Protein AF-A0A7Y4L9H0-F1 (afdb_monomer_lite)

Radius of gyration: 22.65 Å; chains: 1; bounding box: 51×40×67 Å

Structure (mmCIF, N/CA/C/O backbone):
data_AF-A0A7Y4L9H0-F1
#
_entry.id   AF-A0A7Y4L9H0-F1
#
loop_
_atom_site.group_PDB
_atom_site.id
_atom_site.type_symbol
_atom_site.label_atom_id
_atom_site.label_alt_id
_atom_site.label_comp_id
_atom_site.label_asym_id
_atom_site.label_entity_id
_atom_site.label_seq_id
_atom_site.pdbx_PDB_ins_code
_atom_site.Cartn_x
_atom_site.Cartn_y
_atom_site.Cartn_z
_atom_site.occupancy
_atom_site.B_iso_or_equiv
_atom_site.auth_seq_id
_atom_site.auth_comp_id
_atom_site.auth_asym_id
_atom_site.auth_atom_id
_atom_site.pdbx_PDB_model_num
ATOM 1 N N . MET A 1 1 ? 21.421 -4.438 -15.510 1.00 77.94 1 MET A N 1
ATOM 2 C CA . MET A 1 1 ? 22.301 -3.722 -16.476 1.00 77.94 1 MET A CA 1
ATOM 3 C C . MET A 1 1 ? 22.657 -2.314 -15.999 1.00 77.94 1 MET A C 1
ATOM 5 O O . MET A 1 1 ? 21.839 -1.680 -15.351 1.00 77.94 1 MET A O 1
ATOM 9 N N . ASN A 1 2 ? 23.845 -1.804 -16.340 1.00 84.38 2 ASN A N 1
ATOM 10 C CA . ASN A 1 2 ? 24.225 -0.401 -16.115 1.00 84.38 2 ASN A CA 1
ATOM 11 C C . ASN A 1 2 ? 23.803 0.520 -17.285 1.00 84.38 2 ASN A C 1
ATOM 13 O O . ASN A 1 2 ? 23.375 0.054 -18.343 1.00 84.38 2 ASN A O 1
ATOM 17 N N . THR A 1 3 ? 23.948 1.838 -17.110 1.00 82.19 3 THR A N 1
ATOM 18 C CA . THR A 1 3 ? 23.520 2.859 -18.086 1.00 82.19 3 THR A CA 1
ATOM 19 C C . THR A 1 3 ? 24.135 2.683 -19.477 1.00 82.19 3 THR A C 1
ATOM 21 O O . THR A 1 3 ? 23.444 2.847 -20.481 1.00 82.19 3 THR A O 1
ATOM 24 N N . GLU A 1 4 ? 25.418 2.335 -19.563 1.00 87.81 4 GLU A N 1
ATOM 25 C CA . GLU A 1 4 ? 26.104 2.173 -20.850 1.00 87.81 4 GLU A CA 1
ATOM 26 C C . GLU A 1 4 ? 25.659 0.896 -21.574 1.00 87.81 4 GLU A C 1
ATOM 28 O O . GLU A 1 4 ? 25.440 0.912 -22.785 1.00 87.81 4 GLU A O 1
ATOM 33 N N . GLN A 1 5 ? 25.405 -0.185 -20.832 1.00 87.00 5 GLN A N 1
ATOM 34 C CA . GLN A 1 5 ? 24.813 -1.409 -21.376 1.00 87.00 5 GLN A CA 1
ATOM 35 C C . GLN A 1 5 ? 23.398 -1.161 -21.919 1.00 87.00 5 GLN A C 1
ATOM 37 O O . GLN A 1 5 ? 23.053 -1.664 -22.986 1.00 87.00 5 GLN A O 1
ATOM 42 N N . LEU A 1 6 ? 22.588 -0.352 -21.227 1.00 86.94 6 LEU A N 1
ATOM 43 C CA . LEU A 1 6 ? 21.240 0.016 -21.679 1.00 86.94 6 LEU A CA 1
ATOM 44 C C . LEU A 1 6 ? 21.269 0.860 -22.959 1.00 86.94 6 LEU A C 1
ATOM 46 O O . LEU A 1 6 ? 20.475 0.618 -23.871 1.00 86.94 6 LEU A O 1
ATOM 50 N N . LYS A 1 7 ? 22.195 1.823 -23.060 1.00 89.12 7 LYS A N 1
ATOM 51 C CA . LYS A 1 7 ? 22.400 2.610 -24.288 1.00 89.12 7 LYS A CA 1
ATOM 52 C C . LYS A 1 7 ? 22.788 1.709 -25.457 1.00 89.12 7 LYS A C 1
ATOM 54 O O . LYS A 1 7 ? 22.159 1.789 -26.509 1.00 89.12 7 LYS A O 1
ATOM 59 N N . LEU A 1 8 ? 23.750 0.809 -25.248 1.00 91.94 8 LEU A N 1
ATOM 60 C CA . LEU A 1 8 ? 24.203 -0.130 -26.272 1.00 91.94 8 LEU A CA 1
ATOM 61 C C . LEU A 1 8 ? 23.077 -1.066 -26.738 1.00 91.94 8 LEU A C 1
ATOM 63 O O . LEU A 1 8 ? 22.904 -1.256 -27.945 1.00 91.94 8 LEU A O 1
ATOM 67 N N . LEU A 1 9 ? 22.292 -1.616 -25.804 1.00 91.31 9 LEU A N 1
ATOM 68 C CA . LEU A 1 9 ? 21.133 -2.458 -26.115 1.00 91.31 9 LEU A CA 1
ATOM 69 C C . LEU A 1 9 ? 20.102 -1.686 -26.949 1.00 91.31 9 LEU A C 1
ATOM 71 O O . LEU A 1 9 ? 19.656 -2.175 -27.984 1.00 91.31 9 LEU A O 1
ATOM 75 N N . ARG A 1 10 ? 19.764 -0.457 -26.538 1.00 91.56 10 ARG A N 1
ATOM 76 C CA . ARG A 1 10 ? 18.817 0.415 -27.247 1.00 91.56 10 ARG A CA 1
ATOM 77 C C . ARG A 1 10 ? 19.287 0.747 -28.661 1.00 91.56 10 ARG A C 1
ATOM 79 O O . ARG A 1 10 ? 18.486 0.730 -29.592 1.00 91.56 10 ARG A O 1
ATOM 86 N N . ASP A 1 11 ? 20.559 1.085 -28.824 1.00 93.62 11 ASP A N 1
ATOM 87 C CA . ASP A 1 11 ? 21.091 1.511 -30.116 1.00 93.62 11 ASP A CA 1
ATOM 88 C C . ASP A 1 11 ? 21.157 0.324 -31.097 1.00 93.62 11 ASP A C 1
ATOM 90 O O . ASP A 1 11 ? 20.774 0.470 -32.258 1.00 93.62 11 ASP A O 1
ATOM 94 N N . ASN A 1 12 ? 21.497 -0.882 -30.623 1.00 91.19 12 ASN A N 1
ATOM 95 C CA . ASN A 1 12 ? 21.410 -2.101 -31.438 1.00 91.19 12 ASN A CA 1
ATOM 96 C C . ASN A 1 12 ? 19.961 -2.522 -31.727 1.00 91.19 12 ASN A C 1
ATOM 98 O O . ASN A 1 12 ? 19.684 -2.975 -32.834 1.00 91.19 12 ASN A O 1
ATOM 102 N N . ALA A 1 13 ? 19.026 -2.321 -30.792 1.00 91.38 13 ALA A N 1
ATOM 103 C CA . ALA A 1 13 ? 17.600 -2.556 -31.035 1.00 91.38 13 ALA A CA 1
ATOM 104 C C . ALA A 1 13 ? 17.057 -1.643 -32.150 1.00 91.38 13 ALA A C 1
ATOM 106 O O . ALA A 1 13 ? 16.343 -2.105 -33.036 1.00 91.38 13 ALA A O 1
ATOM 107 N N . LYS A 1 14 ? 17.447 -0.359 -32.156 1.00 92.38 14 LYS A N 1
ATOM 108 C CA . LYS A 1 14 ? 17.091 0.588 -33.228 1.00 92.38 14 LYS A CA 1
ATOM 109 C C . LYS A 1 14 ? 17.657 0.171 -34.580 1.00 92.38 14 LYS A C 1
ATOM 111 O O . LYS A 1 14 ? 16.952 0.234 -35.581 1.00 92.38 14 LYS A O 1
ATOM 116 N N . LEU A 1 15 ? 18.923 -0.245 -34.618 1.00 89.75 15 LEU A N 1
ATOM 117 C CA . LEU A 1 15 ? 19.546 -0.727 -35.850 1.00 89.75 15 LEU A CA 1
ATOM 118 C C . LEU A 1 15 ? 18.846 -1.988 -36.368 1.00 89.75 15 LEU A C 1
ATOM 120 O O . LEU A 1 15 ? 18.571 -2.078 -37.559 1.00 89.75 15 LEU A O 1
ATOM 124 N N . ALA A 1 16 ? 18.504 -2.923 -35.482 1.00 92.38 16 ALA A N 1
ATOM 125 C CA . ALA A 1 16 ? 17.755 -4.126 -35.826 1.00 92.38 16 ALA A CA 1
ATOM 126 C C . ALA A 1 16 ? 16.361 -3.817 -36.409 1.00 92.38 16 ALA A C 1
ATOM 128 O O . ALA A 1 16 ? 15.964 -4.454 -37.383 1.00 92.38 16 ALA A O 1
ATOM 129 N N . ASP A 1 17 ? 15.646 -2.827 -35.863 1.00 93.31 17 ASP A N 1
ATOM 130 C CA . ASP A 1 17 ? 14.320 -2.412 -36.349 1.00 93.31 17 ASP A CA 1
ATOM 131 C C . ASP A 1 17 ? 14.368 -1.691 -37.711 1.00 93.31 17 ASP A C 1
ATOM 133 O O . ASP A 1 17 ? 13.520 -1.929 -38.577 1.00 93.31 17 ASP A O 1
ATOM 137 N N . LEU A 1 18 ? 15.385 -0.845 -37.919 1.00 91.88 18 LEU A N 1
ATOM 138 C CA . LEU A 1 18 ? 15.559 -0.051 -39.140 1.00 91.88 18 LEU A CA 1
ATOM 139 C C . LEU A 1 18 ? 16.133 -0.862 -40.310 1.00 91.88 18 LEU A C 1
ATOM 141 O O . LEU A 1 18 ? 15.592 -0.813 -41.411 1.00 91.88 18 LEU A O 1
ATOM 145 N N . ASP A 1 19 ? 17.235 -1.579 -40.084 1.00 91.38 19 ASP A N 1
ATOM 146 C CA . ASP A 1 19 ? 17.988 -2.288 -41.129 1.00 91.38 19 ASP A CA 1
ATOM 147 C C . ASP A 1 19 ? 17.406 -3.680 -41.414 1.00 91.38 19 ASP A C 1
ATOM 149 O O . ASP A 1 19 ? 17.424 -4.148 -42.550 1.00 91.38 19 ASP A O 1
ATOM 153 N N . ARG A 1 20 ? 16.870 -4.355 -40.384 1.00 88.94 20 ARG A N 1
ATOM 154 C CA . ARG A 1 20 ? 16.234 -5.690 -40.458 1.00 88.94 20 ARG A CA 1
ATOM 155 C C . ARG A 1 20 ? 17.082 -6.786 -41.113 1.00 88.94 20 ARG A C 1
ATOM 157 O O . ARG A 1 20 ? 16.569 -7.862 -41.422 1.00 88.94 20 ARG A O 1
ATOM 164 N N . SER A 1 21 ? 18.378 -6.555 -41.304 1.00 93.69 21 SER A N 1
ATOM 165 C CA . SER A 1 21 ? 19.294 -7.567 -41.811 1.00 93.69 21 SER A CA 1
ATOM 166 C C . SER A 1 21 ? 19.603 -8.603 -40.733 1.00 93.69 21 SER A C 1
ATOM 168 O O . SER A 1 21 ? 19.587 -8.318 -39.530 1.00 93.69 21 SER A O 1
ATOM 170 N N . TRP A 1 22 ? 19.963 -9.814 -41.163 1.00 92.00 22 TRP A N 1
ATOM 171 C CA . TRP A 1 22 ? 20.373 -10.878 -40.246 1.00 92.00 22 TRP A CA 1
ATOM 172 C C . TRP A 1 22 ? 21.557 -10.464 -39.358 1.00 92.00 22 TRP A C 1
ATOM 174 O O . TRP A 1 22 ? 21.568 -10.752 -38.165 1.00 92.00 22 TRP A O 1
ATOM 184 N N . ALA A 1 23 ? 22.519 -9.716 -39.904 1.00 91.44 23 ALA A N 1
ATOM 185 C CA . ALA A 1 23 ? 23.685 -9.247 -39.157 1.00 91.44 23 ALA A CA 1
ATOM 186 C C . ALA A 1 23 ? 23.325 -8.231 -38.059 1.00 91.44 23 ALA A C 1
ATOM 188 O O . ALA A 1 23 ? 23.995 -8.173 -37.025 1.00 91.44 23 ALA A O 1
ATOM 189 N N . SER A 1 24 ? 22.295 -7.412 -38.276 1.00 90.06 24 SER A N 1
ATOM 190 C CA . SER A 1 24 ? 21.796 -6.449 -37.288 1.00 90.06 24 SER A CA 1
ATOM 191 C C . SER A 1 24 ? 20.938 -7.138 -36.223 1.00 90.06 24 SER A C 1
ATOM 193 O O . SER A 1 24 ? 21.114 -6.876 -35.033 1.00 90.06 24 SER A O 1
ATOM 195 N N . LEU A 1 25 ? 20.103 -8.106 -36.618 1.00 91.12 25 LEU A N 1
ATOM 196 C CA . LEU A 1 25 ? 19.347 -8.955 -35.690 1.00 91.12 25 LEU A CA 1
ATOM 197 C C . LEU A 1 25 ? 20.266 -9.786 -34.785 1.00 91.12 25 LEU A C 1
ATOM 199 O O . LEU A 1 25 ? 20.076 -9.813 -33.572 1.00 91.12 25 LEU A O 1
ATOM 203 N N . GLN A 1 26 ? 21.297 -10.419 -35.347 1.00 93.56 26 GLN A N 1
ATOM 204 C CA . GLN A 1 26 ? 22.254 -11.229 -34.593 1.00 93.56 26 GLN A CA 1
ATOM 205 C C . GLN A 1 26 ? 23.023 -10.394 -33.558 1.00 93.56 26 GLN A C 1
ATOM 207 O O . GLN A 1 26 ? 23.214 -10.842 -32.428 1.00 93.56 26 GLN A O 1
ATOM 212 N N . ARG A 1 27 ? 23.432 -9.169 -33.919 1.00 89.94 27 ARG A N 1
ATOM 213 C CA . ARG A 1 27 ? 24.095 -8.234 -32.995 1.00 89.94 27 ARG A CA 1
ATOM 214 C C . ARG A 1 27 ? 23.197 -7.833 -31.831 1.00 89.94 27 ARG A C 1
ATOM 216 O O . ARG A 1 27 ? 23.666 -7.799 -30.698 1.00 89.94 27 ARG A O 1
ATOM 223 N N . PHE A 1 28 ? 21.918 -7.572 -32.093 1.00 91.25 28 PHE A N 1
ATOM 224 C CA . PHE A 1 28 ? 20.949 -7.300 -31.037 1.00 91.25 28 PHE A CA 1
ATOM 225 C C . PHE A 1 28 ? 20.739 -8.522 -30.133 1.00 91.25 28 PHE A C 1
ATOM 227 O O . PHE A 1 28 ? 20.884 -8.407 -28.920 1.00 91.25 28 PHE A O 1
ATOM 234 N N . LEU A 1 29 ? 20.482 -9.702 -30.707 1.00 91.06 29 LEU A N 1
ATOM 235 C CA . LEU A 1 29 ? 20.235 -10.932 -29.943 1.00 91.06 29 LEU A CA 1
ATOM 236 C C . LEU A 1 29 ? 21.421 -11.339 -29.057 1.00 91.06 29 LEU A C 1
ATOM 238 O O . LEU A 1 29 ? 21.205 -11.867 -27.972 1.00 91.06 29 LEU A O 1
ATOM 242 N N . ALA A 1 30 ? 22.658 -11.049 -29.469 1.00 91.38 30 ALA A N 1
ATOM 243 C CA . ALA A 1 30 ? 23.853 -11.305 -28.663 1.00 91.38 30 ALA A CA 1
ATOM 244 C C . ALA A 1 30 ? 23.934 -10.456 -27.377 1.00 91.38 30 ALA A C 1
ATOM 246 O O . ALA A 1 30 ? 24.691 -10.794 -26.470 1.00 91.38 30 ALA A O 1
ATOM 247 N N . LEU A 1 31 ? 23.177 -9.357 -27.298 1.00 87.38 31 LEU A N 1
ATOM 248 C CA . LEU A 1 31 ? 23.129 -8.454 -26.144 1.00 87.38 31 LEU A CA 1
ATOM 249 C C . LEU A 1 31 ? 21.906 -8.694 -25.245 1.00 87.38 31 LEU A C 1
ATOM 251 O O . LEU A 1 31 ? 21.836 -8.132 -24.153 1.00 87.38 31 LEU A O 1
ATOM 255 N N . VAL A 1 32 ? 20.928 -9.485 -25.696 1.00 87.06 32 VAL A N 1
ATOM 256 C CA . VAL A 1 32 ? 19.664 -9.698 -24.983 1.00 87.06 32 VAL A CA 1
ATOM 257 C C . VAL A 1 32 ? 19.813 -10.825 -23.964 1.00 87.06 32 VAL A C 1
ATOM 259 O O . VAL A 1 32 ? 20.020 -11.981 -24.321 1.00 87.06 32 VAL A O 1
ATOM 262 N N . ASN A 1 33 ? 19.617 -10.496 -22.689 1.00 87.19 33 ASN A N 1
ATOM 263 C CA . ASN A 1 33 ? 19.432 -11.466 -21.615 1.00 87.19 33 ASN A CA 1
ATOM 264 C C . ASN A 1 33 ? 17.977 -11.396 -21.117 1.00 87.19 33 ASN A C 1
ATOM 266 O O . ASN A 1 33 ? 17.576 -10.347 -20.607 1.00 87.19 33 ASN A O 1
ATOM 270 N N . PRO A 1 34 ? 17.181 -12.477 -21.217 1.00 85.94 34 PRO A N 1
ATOM 271 C CA . PRO A 1 34 ? 15.786 -12.481 -20.779 1.00 85.94 34 PRO A CA 1
ATOM 272 C C . PRO A 1 34 ? 15.564 -11.983 -19.344 1.00 85.94 34 PRO A C 1
ATOM 274 O O . PRO A 1 34 ? 14.586 -11.281 -19.097 1.00 85.94 34 PRO A O 1
ATOM 277 N N . ALA A 1 35 ? 16.471 -12.291 -18.409 1.00 82.19 35 ALA A N 1
ATOM 278 C CA . ALA A 1 35 ? 16.352 -11.844 -17.020 1.00 82.19 35 ALA A CA 1
ATOM 279 C C . ALA A 1 35 ? 16.498 -10.320 -16.880 1.00 82.19 35 ALA A C 1
ATOM 281 O O . ALA A 1 35 ? 15.707 -9.684 -16.187 1.00 82.19 35 ALA A O 1
ATOM 282 N N . ASP A 1 36 ? 17.463 -9.728 -17.589 1.00 84.38 36 ASP A N 1
ATOM 283 C CA . ASP A 1 36 ? 17.649 -8.275 -17.611 1.00 84.38 36 ASP A CA 1
ATOM 284 C C . ASP A 1 36 ? 16.461 -7.569 -18.282 1.00 84.38 36 ASP A C 1
ATOM 286 O O . ASP A 1 36 ? 16.038 -6.511 -17.822 1.00 84.38 36 ASP A O 1
ATOM 290 N N . ILE A 1 37 ? 15.878 -8.157 -19.335 1.00 85.56 37 ILE A N 1
ATOM 291 C CA . ILE A 1 37 ? 14.683 -7.601 -19.989 1.00 85.56 37 ILE A CA 1
ATOM 292 C C . ILE A 1 37 ? 13.485 -7.592 -19.039 1.00 85.56 37 ILE A C 1
ATOM 294 O O . ILE A 1 37 ? 12.800 -6.575 -18.954 1.00 85.56 37 ILE A O 1
ATOM 298 N N . MET A 1 38 ? 13.244 -8.686 -18.308 1.00 76.44 38 MET A N 1
ATOM 299 C CA . MET A 1 38 ? 12.173 -8.732 -17.306 1.00 76.44 38 MET A CA 1
ATOM 300 C C . MET A 1 38 ? 12.371 -7.655 -16.235 1.00 76.44 38 MET A C 1
ATOM 302 O O . MET A 1 38 ? 11.446 -6.890 -15.985 1.00 76.44 38 MET A O 1
ATOM 306 N N . ALA A 1 39 ? 13.589 -7.509 -15.703 1.00 76.69 39 ALA A N 1
ATOM 307 C CA . ALA A 1 39 ? 13.901 -6.467 -14.725 1.00 76.69 39 ALA A CA 1
ATOM 308 C C . ALA A 1 39 ? 13.648 -5.047 -15.270 1.00 76.69 39 ALA A C 1
ATOM 310 O O . ALA A 1 39 ? 13.008 -4.238 -14.603 1.00 76.69 39 ALA A O 1
ATOM 311 N N . ILE A 1 40 ? 14.066 -4.751 -16.508 1.00 83.00 40 ILE A N 1
ATOM 312 C CA . ILE A 1 40 ? 13.797 -3.455 -17.161 1.00 83.00 40 ILE A CA 1
ATOM 313 C C . ILE A 1 40 ? 12.289 -3.224 -17.329 1.00 83.00 40 ILE A C 1
ATOM 315 O O . ILE A 1 40 ? 11.801 -2.109 -17.134 1.00 83.00 40 ILE A O 1
ATOM 319 N N . CYS A 1 41 ? 11.532 -4.256 -17.710 1.00 79.69 41 CYS A N 1
ATOM 320 C CA . CYS A 1 41 ? 10.081 -4.163 -17.831 1.00 79.69 41 CYS A CA 1
ATOM 321 C C . CYS A 1 41 ? 9.414 -3.897 -16.477 1.00 79.69 41 CYS A C 1
ATOM 323 O O . CYS A 1 41 ? 8.544 -3.029 -16.409 1.00 79.69 41 CYS A O 1
ATOM 325 N N . ASP A 1 42 ? 9.838 -4.578 -15.416 1.00 71.19 42 ASP A N 1
ATOM 326 C CA . ASP A 1 42 ? 9.324 -4.376 -14.061 1.00 71.19 42 ASP A CA 1
ATOM 327 C C . ASP A 1 42 ? 9.640 -2.965 -13.545 1.00 71.19 42 ASP A C 1
ATOM 329 O O . ASP A 1 42 ? 8.748 -2.279 -13.042 1.00 71.19 42 ASP A O 1
ATOM 333 N N . GLU A 1 43 ? 10.864 -2.471 -13.764 1.00 72.06 43 GLU A N 1
ATOM 334 C CA . GLU A 1 43 ? 11.255 -1.091 -13.452 1.00 72.06 43 GLU A CA 1
ATOM 335 C C . GLU A 1 43 ? 10.395 -0.070 -14.214 1.00 72.06 43 GLU A C 1
ATOM 337 O O . GLU A 1 43 ? 9.881 0.883 -13.624 1.00 72.06 43 GLU A O 1
ATOM 342 N N . LEU A 1 44 ? 10.166 -0.272 -15.516 1.00 75.69 44 LEU A N 1
ATOM 343 C CA . LEU A 1 44 ? 9.317 0.608 -16.328 1.00 75.69 44 LEU A CA 1
ATOM 344 C C . LEU A 1 44 ? 7.849 0.572 -15.893 1.00 75.69 44 LEU A C 1
ATOM 346 O O . LEU A 1 44 ? 7.180 1.609 -15.896 1.00 75.69 44 LEU A O 1
ATOM 350 N N . LEU A 1 45 ? 7.332 -0.598 -15.519 1.00 67.69 45 LEU A N 1
ATOM 351 C CA . LEU A 1 45 ? 5.980 -0.744 -14.985 1.00 67.69 45 LEU A CA 1
ATOM 352 C C . LEU A 1 45 ? 5.846 -0.040 -13.631 1.00 67.69 45 LEU A C 1
ATOM 354 O O . LEU A 1 45 ? 4.859 0.668 -13.419 1.00 67.69 45 LEU A O 1
ATOM 358 N N . ALA A 1 46 ? 6.851 -0.153 -12.763 1.00 60.84 46 ALA A N 1
ATOM 359 C CA . ALA A 1 46 ? 6.895 0.543 -11.483 1.00 60.84 46 ALA A CA 1
ATOM 360 C C . ALA A 1 46 ? 6.985 2.071 -11.666 1.00 60.84 46 ALA A C 1
ATOM 362 O O . ALA A 1 46 ? 6.223 2.812 -11.043 1.00 60.84 46 ALA A O 1
ATOM 363 N N . LEU A 1 47 ? 7.820 2.554 -12.594 1.00 64.56 47 LEU A N 1
ATOM 364 C CA . LEU A 1 47 ? 7.911 3.973 -12.965 1.00 64.56 47 LEU A CA 1
ATOM 365 C C . LEU A 1 47 ? 6.608 4.502 -13.576 1.00 64.56 47 LEU A C 1
ATOM 367 O O . LEU A 1 47 ? 6.194 5.627 -13.297 1.00 64.56 47 LEU A O 1
ATOM 371 N N . ARG A 1 48 ? 5.926 3.707 -14.406 1.00 65.50 48 ARG A N 1
ATOM 372 C CA . ARG A 1 48 ? 4.632 4.080 -14.996 1.00 65.50 48 ARG A CA 1
ATOM 373 C C . ARG A 1 48 ? 3.519 4.120 -13.949 1.00 65.50 48 ARG A C 1
ATOM 375 O O . ARG A 1 48 ? 2.673 5.017 -13.993 1.00 65.50 48 ARG A O 1
ATOM 382 N N . ALA A 1 49 ? 3.521 3.180 -13.007 1.00 58.19 49 ALA A N 1
ATOM 383 C CA . ALA A 1 49 ? 2.631 3.212 -11.851 1.00 58.19 49 ALA A CA 1
ATOM 384 C C . ALA A 1 49 ? 2.899 4.459 -10.993 1.00 58.19 49 ALA A C 1
ATOM 386 O O . ALA A 1 49 ? 1.956 5.142 -10.596 1.00 58.19 49 ALA A O 1
ATOM 387 N N . GLY A 1 50 ? 4.170 4.819 -10.809 1.00 56.22 50 GLY A N 1
ATOM 388 C CA . GLY A 1 50 ? 4.583 6.059 -10.163 1.00 56.22 50 GLY A CA 1
ATOM 389 C C . GLY A 1 50 ? 4.078 7.324 -10.871 1.00 56.22 50 GLY A C 1
ATOM 390 O O . GLY A 1 50 ? 3.418 8.166 -10.263 1.00 56.22 50 GLY A O 1
ATOM 391 N N . ASN A 1 51 ? 4.269 7.416 -12.188 1.00 60.62 51 ASN A N 1
ATOM 392 C CA . ASN A 1 51 ? 3.856 8.563 -13.006 1.00 60.62 51 ASN A CA 1
ATOM 393 C C . ASN A 1 51 ? 2.336 8.690 -13.222 1.00 60.62 51 ASN A C 1
ATOM 395 O O . ASN A 1 51 ? 1.869 9.630 -13.877 1.00 60.62 51 ASN A O 1
ATOM 399 N N . SER A 1 52 ? 1.534 7.772 -12.680 1.00 62.19 52 SER A N 1
ATOM 400 C CA . SER A 1 52 ? 0.077 7.874 -12.736 1.00 62.19 52 SER A CA 1
ATOM 401 C C . SER A 1 52 ? -0.421 9.120 -11.986 1.00 62.19 52 SER A C 1
ATOM 403 O O . SER A 1 52 ? 0.163 9.581 -11.002 1.00 62.19 52 SER A O 1
ATOM 405 N N . LYS A 1 53 ? -1.527 9.721 -12.455 1.00 68.12 53 LYS A N 1
ATOM 406 C CA . LYS A 1 53 ? -2.143 10.885 -11.778 1.00 68.12 53 LYS A CA 1
ATOM 407 C C . LYS A 1 53 ? -2.616 10.559 -10.361 1.00 68.12 53 LYS A C 1
ATOM 409 O O . LYS A 1 53 ? -2.736 11.482 -9.563 1.00 68.12 53 LYS A O 1
ATOM 414 N N . THR A 1 54 ? -2.856 9.283 -10.079 1.00 78.94 54 THR A N 1
ATOM 415 C CA . THR A 1 54 ? -3.363 8.734 -8.822 1.00 78.94 54 THR A CA 1
ATOM 416 C C . THR A 1 54 ? -2.533 7.489 -8.497 1.00 78.94 54 THR A C 1
ATOM 418 O O . THR A 1 54 ? -2.305 6.694 -9.414 1.00 78.94 54 THR A O 1
ATOM 421 N N . PRO A 1 55 ? -2.052 7.312 -7.254 1.00 85.31 55 PRO A N 1
ATOM 422 C CA . PRO A 1 55 ? -1.333 6.106 -6.861 1.00 85.31 55 PRO A CA 1
ATOM 423 C C . PRO A 1 55 ? -2.269 4.895 -6.917 1.00 85.31 55 PRO A C 1
ATOM 425 O O . PRO A 1 55 ? -3.467 5.004 -6.648 1.00 85.31 55 PRO A O 1
ATOM 428 N N . SER A 1 56 ? -1.725 3.730 -7.262 1.00 86.25 56 SER A N 1
ATOM 429 C CA . SER A 1 56 ? -2.494 2.486 -7.220 1.00 86.25 56 SER A CA 1
ATOM 430 C C . SER A 1 56 ? -2.776 2.080 -5.773 1.00 86.25 56 SER A C 1
ATOM 432 O O . SER A 1 56 ? -1.892 2.171 -4.927 1.00 86.25 56 SER A O 1
ATOM 434 N N . ILE A 1 57 ? -3.977 1.561 -5.494 1.00 89.75 57 ILE A N 1
ATOM 435 C CA . ILE A 1 57 ? -4.300 0.952 -4.190 1.00 89.75 57 ILE A CA 1
ATOM 436 C C . ILE A 1 57 ? -3.581 -0.387 -3.981 1.00 89.75 57 ILE A C 1
ATOM 438 O O . ILE A 1 57 ? -3.405 -0.822 -2.845 1.00 89.75 57 ILE A O 1
ATOM 442 N N . ARG A 1 58 ? -3.148 -1.038 -5.072 1.00 90.25 58 ARG A N 1
ATOM 443 C CA . ARG A 1 58 ? -2.654 -2.419 -5.064 1.00 90.25 58 ARG A CA 1
ATOM 444 C C . ARG A 1 58 ? -1.459 -2.643 -4.122 1.00 90.25 58 ARG A C 1
ATOM 446 O O . ARG A 1 58 ? -1.568 -3.580 -3.341 1.00 90.25 58 ARG A O 1
ATOM 453 N N . PRO A 1 59 ? -0.394 -1.813 -4.115 1.00 91.25 59 PRO A N 1
ATOM 454 C CA . PRO A 1 59 ? 0.731 -2.000 -3.192 1.00 91.25 59 PRO A CA 1
ATOM 455 C C . PRO A 1 59 ? 0.297 -1.966 -1.723 1.00 91.25 59 PRO A C 1
ATOM 457 O O . PRO A 1 59 ? 0.596 -2.887 -0.974 1.00 91.25 59 PRO A O 1
ATOM 460 N N . SER A 1 60 ? -0.499 -0.963 -1.328 1.00 93.56 60 SER A N 1
ATOM 461 C CA . SER A 1 60 ? -1.012 -0.866 0.049 1.00 93.56 60 SER A CA 1
ATOM 462 C C . SER A 1 60 ? -1.921 -2.035 0.437 1.00 93.56 60 SER A C 1
ATOM 464 O O . SER A 1 60 ? -1.851 -2.510 1.566 1.00 93.56 60 SER A O 1
ATOM 466 N N . LYS A 1 61 ? -2.740 -2.531 -0.502 1.00 93.81 61 LYS A N 1
ATOM 467 C CA . LYS A 1 61 ? -3.636 -3.664 -0.259 1.00 93.81 61 LYS A CA 1
ATOM 468 C C . LYS A 1 61 ? -2.834 -4.950 -0.073 1.00 93.81 61 LYS A C 1
ATOM 470 O O . LYS A 1 61 ? -3.021 -5.636 0.920 1.00 93.81 61 LYS A O 1
ATOM 475 N N . GLN A 1 62 ? -1.898 -5.224 -0.981 1.00 92.88 62 GLN A N 1
ATOM 476 C CA . GLN A 1 62 ? -1.043 -6.410 -0.917 1.00 92.88 62 GLN A CA 1
ATOM 477 C C . GLN A 1 62 ? -0.186 -6.435 0.352 1.00 92.88 62 GLN A C 1
ATOM 479 O O . GLN A 1 62 ? -0.103 -7.480 0.985 1.00 92.88 62 GLN A O 1
ATOM 484 N N . ALA A 1 63 ? 0.391 -5.297 0.752 1.00 94.38 63 ALA A N 1
ATOM 485 C CA . ALA A 1 63 ? 1.150 -5.192 1.997 1.00 94.38 63 ALA A CA 1
ATOM 486 C C . ALA A 1 63 ? 0.283 -5.528 3.224 1.00 94.38 63 ALA A C 1
ATOM 488 O O . ALA A 1 63 ? 0.698 -6.288 4.095 1.00 94.38 63 ALA A O 1
ATOM 489 N N . LEU A 1 64 ? -0.951 -5.015 3.283 1.00 94.50 64 LEU A N 1
ATOM 490 C CA . LEU A 1 64 ? -1.855 -5.321 4.391 1.00 94.50 64 LEU A CA 1
ATOM 491 C C . LEU A 1 64 ? -2.304 -6.778 4.410 1.00 94.50 64 LEU A C 1
ATOM 493 O O . LEU A 1 64 ? -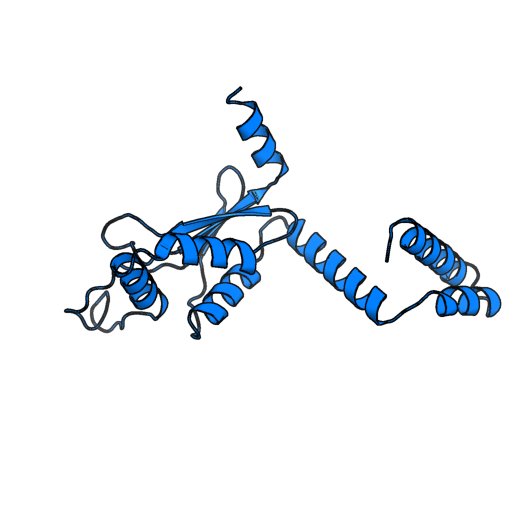2.276 -7.393 5.469 1.00 94.50 64 LEU A O 1
ATOM 497 N N . GLU A 1 65 ? -2.695 -7.338 3.267 1.00 94.06 65 GLU A N 1
ATOM 498 C CA . GLU A 1 65 ? -3.121 -8.741 3.186 1.00 94.06 65 GLU A CA 1
ATOM 499 C C . GLU A 1 65 ? -1.976 -9.694 3.534 1.00 94.06 65 GLU A C 1
ATOM 501 O O . GLU A 1 65 ? -2.189 -10.701 4.207 1.00 94.06 65 GLU A O 1
ATOM 506 N N . HIS A 1 66 ? -0.753 -9.349 3.128 1.00 92.81 66 HIS A N 1
ATOM 507 C CA . HIS A 1 66 ? 0.447 -10.101 3.464 1.00 92.81 66 HIS A CA 1
ATOM 508 C C . HIS A 1 66 ? 0.751 -10.064 4.967 1.00 92.81 66 HIS A C 1
ATOM 510 O O . HIS A 1 66 ? 1.004 -11.109 5.559 1.00 92.81 66 HIS A O 1
ATOM 516 N N . ILE A 1 67 ? 0.685 -8.900 5.619 1.00 91.75 67 ILE A N 1
ATOM 517 C CA . ILE A 1 67 ? 0.992 -8.807 7.055 1.00 91.75 67 ILE A CA 1
ATOM 518 C C . ILE A 1 67 ? -0.138 -9.387 7.914 1.00 91.75 67 ILE A C 1
ATOM 520 O O . ILE A 1 67 ? 0.126 -10.113 8.868 1.00 91.75 67 ILE A O 1
ATOM 524 N N . LEU A 1 68 ? -1.395 -9.091 7.575 1.00 90.44 68 LEU A N 1
ATOM 525 C CA . LEU A 1 68 ? -2.563 -9.543 8.337 1.00 90.44 68 LEU A CA 1
ATOM 526 C C . LEU A 1 68 ? -2.937 -11.002 8.053 1.00 90.44 68 LEU A C 1
ATOM 528 O O . LEU A 1 68 ? -3.742 -11.563 8.792 1.00 90.44 68 LEU A O 1
ATOM 532 N N . GLN A 1 69 ? -2.385 -11.603 6.991 1.00 91.81 69 GLN A N 1
ATOM 533 C CA . GLN A 1 69 ? -2.721 -12.957 6.528 1.00 91.81 69 GLN A CA 1
ATOM 534 C C . GLN A 1 69 ? -4.237 -13.142 6.323 1.00 91.81 69 GLN A C 1
ATOM 536 O O . GLN A 1 69 ? -4.807 -14.198 6.600 1.00 91.81 69 GLN A O 1
ATOM 541 N N . ALA A 1 70 ? -4.902 -12.084 5.860 1.00 89.19 70 ALA A N 1
ATOM 542 C CA . ALA A 1 70 ? -6.347 -12.004 5.708 1.00 89.19 70 ALA A CA 1
ATOM 543 C C . ALA A 1 70 ? -6.714 -11.046 4.573 1.00 89.19 70 ALA A C 1
ATOM 545 O O . ALA A 1 70 ? -5.981 -10.100 4.291 1.00 89.19 70 ALA A O 1
ATOM 546 N N . GLU A 1 71 ? -7.871 -11.267 3.948 1.00 86.38 71 GLU A N 1
ATOM 547 C CA . GLU A 1 71 ? -8.416 -10.318 2.979 1.00 86.38 71 GLU A CA 1
ATOM 548 C C . GLU A 1 71 ? -8.785 -9.005 3.678 1.00 86.38 71 GLU A C 1
ATOM 550 O O . GLU A 1 71 ? -9.413 -8.998 4.741 1.00 86.38 71 GLU A O 1
ATOM 555 N N . VAL A 1 72 ? -8.414 -7.884 3.058 1.00 88.06 72 VAL A N 1
ATOM 556 C CA . VAL A 1 72 ? -8.758 -6.550 3.558 1.00 88.06 72 VAL A CA 1
ATOM 557 C C . VAL A 1 72 ? -9.806 -5.875 2.687 1.00 88.06 72 VAL A C 1
ATOM 559 O O . VAL A 1 72 ? -9.836 -6.014 1.454 1.00 88.06 72 VAL A O 1
ATOM 562 N N . ALA A 1 73 ? -10.655 -5.094 3.354 1.00 84.75 73 ALA A N 1
ATOM 563 C CA . ALA A 1 73 ? -11.698 -4.312 2.716 1.00 84.75 73 ALA A CA 1
ATOM 564 C C . ALA A 1 73 ? -11.128 -3.377 1.637 1.00 84.75 73 ALA A C 1
ATOM 566 O O . ALA A 1 73 ? -9.973 -2.943 1.682 1.00 84.75 73 ALA A O 1
ATOM 567 N N . VAL A 1 74 ? -11.964 -3.053 0.651 1.00 87.62 74 VAL A N 1
ATOM 568 C CA . VAL A 1 74 ? -11.596 -2.101 -0.400 1.00 87.62 74 VAL A CA 1
ATOM 569 C C . VAL A 1 74 ? -11.428 -0.710 0.226 1.00 87.62 74 VAL A C 1
ATOM 571 O O . VAL A 1 74 ? -12.365 -0.221 0.860 1.00 87.62 74 VAL A O 1
ATOM 574 N N . PRO A 1 75 ? -10.265 -0.055 0.061 1.00 93.81 75 PRO A N 1
ATOM 575 C CA . PRO A 1 75 ? -10.024 1.252 0.655 1.00 93.81 75 PRO A CA 1
ATOM 576 C C . PRO A 1 75 ? -10.729 2.373 -0.115 1.00 93.81 75 PRO A C 1
ATOM 578 O O . PRO A 1 75 ? -11.025 2.246 -1.307 1.00 93.81 75 PRO A O 1
ATOM 581 N N . SER A 1 76 ? -10.895 3.526 0.534 1.00 93.12 76 SER A N 1
ATOM 582 C CA . SER A 1 76 ? -11.152 4.783 -0.175 1.00 93.12 76 SER A CA 1
ATOM 583 C C . SER A 1 76 ? -9.842 5.373 -0.710 1.00 93.12 76 SER A C 1
ATOM 585 O O . SER A 1 76 ? -8.768 5.135 -0.156 1.00 93.12 76 SER A O 1
ATOM 587 N N . CYS A 1 77 ? -9.910 6.156 -1.788 1.00 93.12 77 CYS A N 1
ATOM 588 C CA . CYS A 1 77 ? -8.767 6.900 -2.319 1.00 93.12 77 CYS A CA 1
ATOM 589 C C . CYS A 1 77 ? -9.146 8.375 -2.469 1.00 93.12 77 CYS A C 1
ATOM 591 O O . CYS A 1 77 ? -9.820 8.767 -3.422 1.00 93.12 77 CYS A O 1
ATOM 593 N N . ASP A 1 78 ? -8.709 9.191 -1.513 1.00 91.75 78 ASP A N 1
ATOM 594 C CA . ASP A 1 78 ? -9.065 10.603 -1.428 1.00 91.75 78 ASP A CA 1
ATOM 595 C C . ASP A 1 78 ? -7.938 11.476 -1.984 1.00 91.75 78 ASP A C 1
ATOM 597 O O . ASP A 1 78 ? -6.768 11.316 -1.624 1.00 91.75 78 ASP A O 1
ATOM 601 N N . LYS A 1 79 ? -8.278 12.467 -2.813 1.00 90.19 79 LYS A N 1
ATOM 602 C CA . LYS A 1 79 ? -7.321 13.506 -3.213 1.00 90.19 79 LYS A CA 1
ATOM 603 C C . LYS A 1 79 ? -7.061 14.447 -2.034 1.00 90.19 79 LYS A C 1
ATOM 605 O O . LYS A 1 79 ? -7.996 14.984 -1.446 1.00 90.19 79 LYS A O 1
ATOM 610 N N . ILE A 1 80 ? -5.792 14.699 -1.725 1.00 88.75 80 ILE A N 1
ATOM 611 C CA . ILE A 1 80 ? -5.356 15.658 -0.699 1.00 88.75 80 ILE A CA 1
ATOM 612 C C . ILE A 1 80 ? -4.510 16.768 -1.334 1.00 88.75 80 ILE A C 1
ATOM 614 O O . ILE A 1 80 ? -4.112 16.674 -2.493 1.00 88.75 80 ILE A O 1
ATOM 618 N N . LYS A 1 81 ? -4.218 17.830 -0.571 1.00 84.81 81 LYS A N 1
ATOM 619 C CA . LYS A 1 81 ? -3.525 19.040 -1.061 1.00 84.81 81 LYS A CA 1
ATOM 620 C C . LYS A 1 81 ? -2.263 18.743 -1.891 1.00 84.81 81 LYS A C 1
ATOM 622 O O . LYS A 1 81 ? -2.074 19.370 -2.925 1.00 84.81 81 LYS A O 1
ATOM 627 N N . ASN A 1 82 ? -1.450 17.774 -1.459 1.00 85.25 82 ASN A N 1
ATOM 628 C CA . ASN A 1 82 ? -0.138 17.477 -2.049 1.00 85.25 82 ASN A CA 1
ATOM 629 C C . ASN A 1 82 ? -0.045 16.055 -2.652 1.00 85.25 82 ASN A C 1
ATOM 631 O O . ASN A 1 82 ? 1.054 15.558 -2.888 1.00 85.25 82 ASN A O 1
ATOM 635 N N . GLY A 1 83 ? -1.169 15.362 -2.860 1.00 90.38 83 GLY A N 1
ATOM 636 C CA . GLY A 1 83 ? -1.148 13.962 -3.294 1.00 90.38 83 GLY A CA 1
ATOM 637 C C . GLY A 1 83 ? -2.461 13.230 -3.041 1.00 90.38 83 GLY A C 1
ATOM 638 O O . GLY A 1 83 ? -3.534 13.787 -3.277 1.00 90.38 83 GLY A O 1
ATOM 639 N N . TYR A 1 84 ? -2.381 11.997 -2.543 1.00 92.62 84 TYR A N 1
ATOM 640 C CA . TYR A 1 84 ? -3.545 11.157 -2.244 1.00 92.62 84 TYR A CA 1
ATOM 641 C C . TYR A 1 84 ? -3.416 10.461 -0.891 1.00 92.62 84 TYR A C 1
ATOM 643 O O . TYR A 1 84 ? -2.314 10.181 -0.422 1.00 92.62 84 TYR A O 1
ATOM 651 N N . ALA A 1 85 ? -4.557 10.176 -0.273 1.00 95.06 85 ALA A N 1
ATOM 652 C CA . ALA A 1 85 ? -4.668 9.356 0.921 1.00 95.06 85 ALA A CA 1
ATOM 653 C C . ALA A 1 85 ? -5.515 8.121 0.597 1.00 95.06 85 ALA A C 1
ATOM 655 O O . ALA A 1 85 ? -6.692 8.250 0.264 1.00 95.06 85 ALA A O 1
ATOM 656 N N . ILE A 1 86 ? -4.914 6.938 0.689 1.00 95.75 86 ILE A N 1
ATOM 657 C CA . ILE A 1 86 ? -5.614 5.657 0.584 1.00 95.75 86 ILE A CA 1
ATOM 658 C C . ILE A 1 86 ? -5.983 5.225 2.001 1.00 95.75 86 ILE A C 1
ATOM 660 O O . ILE A 1 86 ? -5.108 5.128 2.863 1.00 95.75 86 ILE A O 1
ATOM 664 N N . ARG A 1 87 ? -7.277 5.031 2.262 1.00 96.06 87 ARG A N 1
ATOM 665 C CA . ARG A 1 87 ? -7.821 4.865 3.611 1.00 96.06 87 ARG A CA 1
ATOM 666 C C . ARG A 1 87 ? -8.508 3.516 3.761 1.00 96.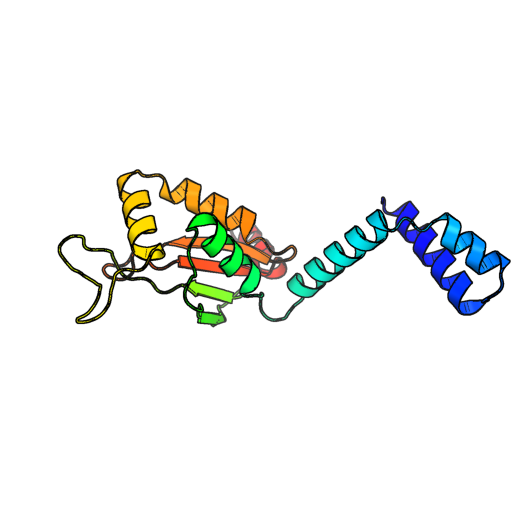06 87 ARG A C 1
ATOM 668 O O . ARG A 1 87 ? -9.506 3.250 3.096 1.00 96.06 87 ARG A O 1
ATOM 675 N N . TYR A 1 88 ? -7.998 2.708 4.679 1.00 96.06 88 TYR A N 1
ATOM 676 C CA . TYR A 1 88 ? -8.638 1.476 5.122 1.00 96.06 88 TYR A CA 1
ATOM 677 C C . TYR A 1 88 ? -9.393 1.790 6.404 1.00 96.06 88 TYR A C 1
ATOM 679 O O . TYR A 1 88 ? -8.788 1.949 7.468 1.00 96.06 88 TYR A O 1
ATOM 687 N N . ALA A 1 89 ? -10.706 1.969 6.278 1.00 93.94 89 ALA A N 1
ATOM 688 C CA . ALA A 1 89 ? -11.562 2.282 7.412 1.00 93.94 89 ALA A CA 1
ATOM 689 C C . ALA A 1 89 ? -11.499 1.158 8.454 1.00 93.94 89 ALA A C 1
ATOM 691 O O . ALA A 1 89 ? -11.473 -0.019 8.105 1.00 93.94 89 ALA A O 1
ATOM 692 N N . GLY A 1 90 ? -11.464 1.545 9.723 1.00 93.75 90 GLY A N 1
ATOM 693 C CA . GLY A 1 90 ? -11.489 0.615 10.841 1.00 93.75 90 GLY A CA 1
ATOM 694 C C . GLY A 1 90 ? -11.849 1.336 12.130 1.00 93.75 90 GLY A C 1
ATOM 695 O O . GLY A 1 90 ? -11.437 2.484 12.354 1.00 93.75 90 GLY A O 1
ATOM 696 N N . PHE A 1 91 ? -12.626 0.659 12.960 1.00 93.94 91 PHE A N 1
ATOM 697 C CA . PHE A 1 91 ? -13.114 1.150 14.234 1.00 93.94 91 PHE A CA 1
ATOM 698 C C . PHE A 1 91 ? -12.128 0.867 15.373 1.00 93.94 91 PHE A C 1
ATOM 700 O O . PHE A 1 91 ? -11.132 0.161 15.221 1.00 93.94 91 PHE A O 1
ATOM 707 N N . THR A 1 92 ? -12.364 1.471 16.536 1.00 93.88 92 THR A N 1
ATOM 708 C CA . THR A 1 92 ? -11.643 1.086 17.757 1.00 93.88 92 THR A CA 1
ATOM 709 C C . THR A 1 92 ? -12.167 -0.268 18.226 1.00 93.88 92 THR A C 1
ATOM 711 O O . THR A 1 92 ? -13.346 -0.364 18.553 1.00 93.88 92 THR A O 1
ATOM 714 N N . TYR A 1 93 ? -11.297 -1.278 18.262 1.00 94.88 93 TYR A N 1
ATOM 715 C CA . TYR A 1 93 ? -11.629 -2.613 18.758 1.00 94.88 93 TYR A CA 1
ATOM 716 C C . TYR A 1 93 ? -12.009 -2.588 20.245 1.00 94.88 93 TYR A C 1
ATOM 718 O O . TYR A 1 93 ? -11.367 -1.901 21.042 1.00 94.88 93 TYR A O 1
ATOM 726 N N . ASP A 1 94 ? -13.046 -3.347 20.593 1.00 92.50 94 ASP A N 1
ATOM 727 C CA . ASP A 1 94 ? -13.568 -3.508 21.949 1.00 92.50 94 ASP A CA 1
ATOM 728 C C . ASP A 1 94 ? -13.869 -4.994 22.190 1.00 92.50 94 ASP A C 1
ATOM 730 O O . ASP A 1 94 ? -14.813 -5.547 21.624 1.00 92.50 94 ASP A O 1
ATOM 734 N N . GLU A 1 95 ? -13.056 -5.635 23.035 1.00 91.06 95 GLU A N 1
ATOM 735 C CA . GLU A 1 95 ? -13.150 -7.065 23.369 1.00 91.06 95 GLU A CA 1
ATOM 736 C C . GLU A 1 95 ? -14.465 -7.459 24.041 1.00 91.06 95 GLU A C 1
ATOM 738 O O . GLU A 1 95 ? -14.851 -8.626 24.011 1.00 91.06 95 GLU A O 1
ATOM 743 N N . SER A 1 96 ? -15.171 -6.497 24.643 1.00 92.88 96 SER A N 1
ATOM 744 C CA . SER A 1 96 ? -16.457 -6.755 25.294 1.00 92.88 96 SER A CA 1
ATOM 745 C C . SER A 1 96 ? -17.617 -6.891 24.304 1.00 92.88 96 SER A C 1
ATOM 747 O O . SER A 1 96 ? -18.730 -7.240 24.703 1.00 92.88 96 SER A O 1
ATOM 749 N N . LYS A 1 97 ? -17.369 -6.619 23.017 1.00 92.00 97 LYS A N 1
ATOM 750 C CA . LYS A 1 97 ? -18.370 -6.626 21.950 1.00 92.00 97 LYS A CA 1
ATOM 751 C C . LYS A 1 97 ? -18.000 -7.614 20.860 1.00 92.00 97 LYS A C 1
ATOM 753 O O . LYS A 1 97 ? -16.831 -7.835 20.564 1.00 92.00 97 LYS A O 1
ATOM 758 N N . GLU A 1 98 ? -19.018 -8.150 20.201 1.00 91.12 98 GLU A N 1
ATOM 759 C CA . GLU A 1 98 ? -18.836 -9.045 19.055 1.00 91.12 98 GLU A CA 1
ATOM 760 C C . GLU A 1 98 ? -18.361 -8.290 17.795 1.00 91.12 98 GLU A C 1
ATOM 762 O O . GLU A 1 98 ? -17.598 -8.829 16.985 1.00 91.12 98 GLU A O 1
ATOM 767 N N . GLY A 1 99 ? -18.731 -7.009 17.680 1.00 91.25 99 GLY A N 1
ATOM 768 C CA . GLY A 1 99 ? -18.304 -6.122 16.604 1.00 91.25 99 GLY A CA 1
ATOM 769 C C . GLY A 1 99 ? -18.549 -4.634 16.871 1.00 91.25 99 GLY A C 1
ATOM 770 O O . GLY A 1 99 ? -19.012 -4.257 17.953 1.00 91.25 99 GLY A O 1
ATOM 771 N N . PRO A 1 100 ? -18.219 -3.778 15.886 1.00 88.88 100 PRO A N 1
ATOM 772 C CA . PRO A 1 100 ? -18.313 -2.321 16.016 1.00 88.88 100 PRO A CA 1
ATOM 773 C C . PRO A 1 100 ? -19.755 -1.807 16.096 1.00 88.88 100 PRO A C 1
ATOM 775 O O . PRO A 1 100 ? -20.015 -0.798 16.753 1.00 88.88 100 PRO A O 1
ATOM 778 N N . GLU A 1 101 ? -20.676 -2.506 15.437 1.00 89.38 101 GLU A N 1
ATOM 779 C CA . GLU A 1 101 ? -22.106 -2.213 15.359 1.00 89.38 101 GLU A CA 1
ATOM 780 C C . GLU A 1 101 ? -22.894 -3.530 15.427 1.00 89.38 101 GLU A C 1
ATOM 782 O O . GLU A 1 101 ? -22.333 -4.611 15.216 1.00 89.38 101 GLU A O 1
ATOM 787 N N . ASP A 1 102 ? -24.194 -3.449 15.715 1.00 85.12 102 ASP A N 1
ATOM 788 C CA . ASP A 1 102 ? -25.054 -4.627 15.841 1.00 85.12 102 ASP A CA 1
ATOM 789 C C . ASP A 1 102 ? -25.057 -5.457 14.546 1.00 85.12 102 ASP A C 1
ATOM 791 O O . ASP A 1 102 ? -25.364 -4.963 13.460 1.00 85.12 102 ASP A O 1
ATOM 795 N N . GLY A 1 103 ? -24.726 -6.745 14.669 1.00 84.94 103 GLY A N 1
ATOM 796 C CA . GLY A 1 103 ? -24.668 -7.681 13.542 1.00 84.94 103 GLY A CA 1
ATOM 797 C C . GLY A 1 103 ? -23.379 -7.628 12.713 1.00 84.94 103 GLY A C 1
ATOM 798 O O . GLY A 1 103 ? -23.277 -8.352 11.723 1.00 84.94 103 GLY A O 1
ATOM 799 N N . ALA A 1 104 ? -22.393 -6.814 13.100 1.00 88.44 104 ALA A N 1
ATOM 800 C CA . ALA A 1 104 ? -21.056 -6.820 12.512 1.00 88.44 104 ALA A CA 1
ATOM 801 C C . ALA A 1 104 ? -20.068 -7.626 13.373 1.00 88.44 104 ALA A C 1
ATOM 803 O O . ALA A 1 104 ? -20.269 -7.792 14.572 1.00 88.44 104 ALA A O 1
ATOM 804 N N . LEU A 1 105 ? -18.972 -8.087 12.763 1.00 91.06 105 LEU A N 1
ATOM 805 C CA . LEU A 1 105 ? -17.829 -8.681 13.463 1.00 91.06 105 LEU A CA 1
ATOM 806 C C . LEU A 1 105 ? -16.604 -7.781 13.328 1.00 91.06 105 LEU A C 1
ATOM 808 O O . LEU A 1 105 ? -16.406 -7.144 12.293 1.00 91.06 105 LEU A O 1
ATOM 812 N N . TRP A 1 106 ? -15.746 -7.785 14.346 1.00 93.12 106 TRP A N 1
ATOM 813 C CA . TRP A 1 106 ? -14.444 -7.121 14.271 1.00 93.12 106 TRP A CA 1
ATOM 814 C C . TRP A 1 106 ? -13.551 -7.715 13.185 1.00 93.12 106 TRP A C 1
ATOM 816 O O . TRP A 1 106 ? -13.289 -8.924 13.175 1.00 93.12 106 TRP A O 1
ATOM 826 N N . THR A 1 107 ? -13.013 -6.848 12.336 1.00 92.19 107 THR A N 1
ATOM 827 C CA . THR A 1 107 ? -12.085 -7.202 11.260 1.00 92.19 107 THR A CA 1
ATOM 828 C C . THR A 1 107 ? -10.705 -7.593 11.797 1.00 92.19 107 THR A C 1
ATOM 830 O O . THR A 1 107 ? -10.305 -7.214 12.902 1.00 92.19 107 THR A O 1
ATOM 833 N N . ALA A 1 108 ? -9.936 -8.324 10.982 1.00 91.81 108 ALA A N 1
ATOM 834 C CA . ALA A 1 108 ? -8.547 -8.663 11.296 1.00 91.81 108 ALA A CA 1
ATOM 835 C C . ALA A 1 108 ? -7.686 -7.406 11.516 1.00 91.81 108 ALA A C 1
ATOM 837 O O . ALA A 1 108 ? -6.886 -7.365 12.444 1.00 91.81 108 ALA A O 1
ATOM 838 N N . GLN A 1 109 ? -7.907 -6.357 10.716 1.00 93.81 109 GLN A N 1
ATOM 839 C CA . GLN A 1 109 ? -7.213 -5.076 10.843 1.00 93.81 109 GLN A CA 1
ATOM 840 C C . GLN A 1 109 ? -7.433 -4.434 12.221 1.00 93.81 109 GLN A C 1
ATOM 842 O O . GLN A 1 109 ? -6.473 -4.013 12.862 1.00 93.81 109 GLN A O 1
ATOM 847 N N . GLU A 1 110 ? -8.681 -4.357 12.687 1.00 94.81 110 GLU A N 1
ATOM 848 C CA . GLU A 1 110 ? -9.022 -3.700 13.958 1.00 94.81 110 GLU A CA 1
ATOM 849 C C . GLU A 1 110 ? -8.416 -4.436 15.153 1.00 94.81 110 GLU A C 1
ATOM 851 O O . GLU A 1 110 ? -7.793 -3.807 16.011 1.00 94.81 110 GLU A O 1
ATOM 856 N N . ARG A 1 111 ? -8.529 -5.770 15.161 1.00 94.06 111 ARG A N 1
ATOM 857 C CA . ARG A 1 111 ? -7.919 -6.642 16.177 1.00 94.06 111 ARG A CA 1
ATOM 858 C C . ARG A 1 111 ? -6.399 -6.487 16.203 1.00 94.06 111 ARG A C 1
ATOM 860 O O . ARG A 1 111 ? -5.811 -6.296 17.263 1.00 94.06 111 ARG A O 1
ATOM 867 N N . TYR A 1 112 ? -5.768 -6.521 15.030 1.00 94.56 112 TYR A N 1
ATOM 868 C CA . TYR A 1 112 ? -4.314 -6.447 14.907 1.00 94.56 112 TYR A CA 1
ATOM 869 C C . TYR A 1 112 ? -3.767 -5.089 15.356 1.00 94.56 112 TYR A C 1
ATOM 871 O O . TYR A 1 112 ? -2.798 -5.015 16.106 1.00 94.56 112 TYR A O 1
ATOM 879 N N . ILE A 1 113 ? -4.419 -3.993 14.963 1.00 94.81 113 ILE A N 1
ATOM 880 C CA . ILE A 1 1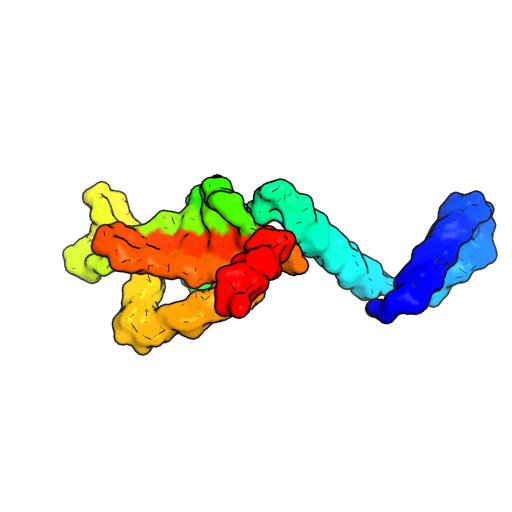13 ? -4.017 -2.647 15.389 1.00 94.81 113 ILE A CA 1
ATOM 881 C C . ILE A 1 113 ? -4.185 -2.467 16.896 1.00 94.81 113 ILE A C 1
ATOM 883 O O . ILE A 1 113 ? -3.353 -1.808 17.519 1.00 94.81 113 ILE A O 1
ATOM 887 N N . HIS A 1 114 ? -5.241 -3.030 17.483 1.00 95.00 114 HIS A N 1
ATOM 888 C CA . HIS A 1 114 ? -5.418 -3.018 18.929 1.00 95.00 114 HIS A CA 1
ATOM 889 C C . HIS A 1 114 ? -4.268 -3.740 19.633 1.00 95.00 114 HIS A C 1
ATOM 891 O O . HIS A 1 114 ? -3.588 -3.128 20.454 1.00 95.00 114 HIS A O 1
ATOM 897 N N . GLN A 1 115 ? -3.960 -4.970 19.215 1.00 95.31 115 GLN A N 1
ATOM 898 C CA . GLN A 1 115 ? -2.846 -5.746 19.758 1.00 95.31 115 GLN A CA 1
ATOM 899 C C . GLN A 1 115 ? -1.509 -4.992 19.660 1.00 95.31 115 GLN A C 1
ATOM 901 O O . GLN A 1 115 ? -0.760 -4.927 20.630 1.00 95.31 115 GLN A O 1
ATOM 906 N N . LEU A 1 116 ? -1.224 -4.355 18.519 1.00 95.56 116 LEU A N 1
ATOM 907 C CA . LEU A 1 116 ? -0.003 -3.563 18.324 1.00 95.56 116 LEU A CA 1
ATOM 908 C C . LEU A 1 116 ? 0.074 -2.313 19.210 1.00 95.56 116 LEU A C 1
ATOM 910 O O . LEU A 1 116 ? 1.166 -1.808 19.484 1.00 95.56 116 LEU A O 1
ATOM 914 N N . ARG A 1 117 ? -1.071 -1.759 19.623 1.00 93.62 117 ARG A N 1
ATOM 915 C CA . ARG A 1 117 ? -1.109 -0.647 20.583 1.00 93.62 117 ARG A CA 1
ATOM 916 C C . ARG A 1 117 ? -0.809 -1.132 21.987 1.00 93.62 117 ARG A C 1
ATOM 918 O O . ARG A 1 117 ? -0.067 -0.452 22.689 1.00 93.62 117 ARG A O 1
ATOM 925 N N . GLU A 1 118 ? -1.350 -2.283 22.367 1.00 94.56 118 GLU A N 1
ATOM 926 C CA . GLU A 1 118 ? -1.079 -2.895 23.666 1.00 94.56 118 GLU A CA 1
ATOM 927 C C . GLU A 1 118 ? 0.379 -3.347 23.790 1.00 94.56 118 GLU A C 1
ATOM 929 O O . GLU A 1 118 ? 1.009 -3.108 24.819 1.00 94.56 118 GLU A O 1
ATOM 934 N N . SER A 1 119 ? 0.950 -3.924 22.725 1.00 95.88 119 SER A N 1
ATOM 935 C CA . SER A 1 119 ? 2.357 -4.348 22.696 1.00 95.88 119 SER A CA 1
ATOM 936 C C . SER A 1 119 ? 3.347 -3.197 22.486 1.00 95.88 119 SER A C 1
ATOM 938 O O . SER A 1 119 ? 4.542 -3.356 22.731 1.00 95.88 119 SER A O 1
ATOM 940 N N . GLY A 1 120 ? 2.879 -2.026 22.037 1.00 94.25 120 GLY A N 1
ATOM 941 C CA . GLY A 1 120 ? 3.729 -0.876 21.712 1.00 94.25 120 GLY A CA 1
ATOM 942 C C . GLY A 1 120 ? 4.496 -1.003 20.387 1.00 94.25 120 GLY A C 1
ATOM 943 O O . GLY A 1 120 ? 5.365 -0.181 20.099 1.00 94.25 120 GLY A O 1
ATOM 944 N N . GLU A 1 121 ? 4.171 -1.993 19.554 1.00 95.69 121 GLU A N 1
ATOM 945 C CA . GLU A 1 121 ? 4.868 -2.302 18.295 1.00 95.69 121 GLU A CA 1
ATOM 946 C C . GLU A 1 121 ? 4.295 -1.568 17.073 1.00 95.69 121 GLU A C 1
ATOM 948 O O . GLU A 1 121 ? 4.790 -1.716 15.952 1.00 95.69 121 GLU A O 1
ATOM 953 N N . LEU A 1 122 ? 3.286 -0.716 17.279 1.00 94.19 122 LEU A N 1
ATOM 954 C CA . LEU A 1 122 ? 2.669 0.088 16.223 1.00 94.19 122 LEU A CA 1
ATOM 955 C C . LEU A 1 122 ? 3.686 0.847 15.339 1.00 94.19 122 LEU A C 1
ATOM 957 O O . LEU A 1 122 ? 3.523 0.826 14.118 1.00 94.19 122 LEU A O 1
ATOM 961 N N . PRO A 1 123 ? 4.755 1.483 15.872 1.00 94.69 123 PRO A N 1
ATOM 962 C CA . PRO A 1 123 ? 5.751 2.158 15.034 1.00 94.69 123 PRO A CA 1
ATOM 963 C C . PRO A 1 123 ? 6.518 1.211 14.101 1.00 94.69 123 PRO A C 1
ATOM 965 O O . PRO A 1 123 ? 6.875 1.605 12.991 1.00 94.69 123 PRO A O 1
ATOM 968 N N . THR A 1 124 ? 6.779 -0.023 14.536 1.00 95.12 124 THR A N 1
ATOM 969 C CA . THR A 1 124 ? 7.470 -1.042 13.732 1.00 95.12 124 THR A CA 1
ATOM 970 C C . THR A 1 124 ? 6.581 -1.497 12.582 1.00 95.12 124 THR A C 1
ATOM 972 O O . THR A 1 124 ? 7.023 -1.518 11.436 1.00 95.12 124 THR A O 1
ATOM 975 N N . PHE A 1 125 ? 5.307 -1.760 12.872 1.00 95.56 125 PHE A N 1
ATOM 976 C CA . PHE A 1 125 ? 4.307 -2.109 11.866 1.00 95.56 125 PHE A CA 1
ATOM 977 C C . PHE A 1 125 ? 4.129 -1.014 10.803 1.00 95.56 125 PHE A C 1
ATOM 979 O O . PHE A 1 125 ? 4.117 -1.306 9.610 1.00 95.56 125 PHE A O 1
ATOM 986 N N . ILE A 1 126 ? 4.062 0.257 11.218 1.00 95.62 126 ILE A N 1
ATOM 987 C CA . ILE A 1 126 ? 3.984 1.403 10.296 1.00 95.62 126 ILE A CA 1
ATOM 988 C C . ILE A 1 126 ? 5.180 1.412 9.336 1.00 95.62 126 ILE A C 1
ATOM 990 O O . ILE A 1 126 ? 4.991 1.520 8.127 1.00 95.62 126 ILE A O 1
ATOM 994 N N . LYS A 1 127 ? 6.402 1.245 9.856 1.00 95.06 127 LYS A N 1
ATOM 995 C CA . LYS A 1 127 ? 7.615 1.212 9.024 1.00 95.06 127 LYS A CA 1
ATOM 996 C C . LYS A 1 127 ? 7.620 0.040 8.048 1.00 95.06 127 LYS A C 1
ATOM 998 O O . LYS A 1 127 ? 8.066 0.201 6.917 1.00 95.06 127 LYS A O 1
ATOM 1003 N N . GLN A 1 128 ? 7.131 -1.124 8.471 1.00 95.31 128 GLN A N 1
ATOM 1004 C CA . GLN A 1 128 ? 7.013 -2.286 7.595 1.00 95.31 128 GLN A CA 1
ATOM 1005 C C . GLN A 1 128 ? 6.042 -2.007 6.437 1.00 95.31 128 GLN A C 1
ATOM 1007 O O . GLN A 1 128 ? 6.378 -2.245 5.279 1.00 95.31 128 GLN A O 1
ATOM 1012 N N . LEU A 1 129 ? 4.880 -1.412 6.725 1.00 95.56 129 LEU A N 1
ATOM 1013 C CA . LEU A 1 129 ? 3.926 -1.003 5.692 1.00 95.56 129 LEU A CA 1
ATOM 1014 C C . LEU A 1 129 ? 4.505 0.035 4.725 1.00 95.56 129 LEU A C 1
ATOM 1016 O O . LEU A 1 129 ? 4.258 -0.048 3.525 1.00 95.56 129 LEU A O 1
ATOM 1020 N N . GLU A 1 130 ? 5.277 1.002 5.222 1.00 94.75 130 GLU A N 1
ATOM 1021 C CA . GLU A 1 130 ? 5.947 2.002 4.380 1.00 94.75 130 GLU A CA 1
ATOM 1022 C C . GLU A 1 130 ? 6.957 1.372 3.412 1.00 94.75 130 GLU A C 1
ATOM 1024 O O . GLU A 1 130 ? 7.092 1.834 2.279 1.00 94.75 130 GLU A O 1
ATOM 1029 N N . GLN A 1 131 ? 7.637 0.303 3.834 1.00 92.44 131 GLN A N 1
ATOM 1030 C CA . GLN A 1 131 ? 8.581 -0.436 2.996 1.00 92.44 131 GLN A CA 1
ATOM 1031 C C . GLN A 1 131 ? 7.867 -1.301 1.952 1.00 92.44 131 GLN A C 1
ATOM 1033 O O . GLN A 1 131 ? 8.223 -1.259 0.775 1.00 92.44 131 GLN A O 1
ATOM 1038 N N . GLU A 1 132 ? 6.850 -2.064 2.358 1.00 93.06 132 GLU A N 1
ATOM 1039 C CA . GLU A 1 132 ? 6.156 -3.009 1.472 1.00 93.06 132 GLU A CA 1
ATOM 1040 C C . GLU A 1 132 ? 5.207 -2.316 0.477 1.00 93.06 132 GLU A C 1
ATOM 1042 O O . GLU A 1 132 ? 5.024 -2.793 -0.642 1.00 93.06 132 GLU A O 1
ATOM 1047 N N . ALA A 1 133 ? 4.623 -1.169 0.841 1.00 92.88 133 ALA A N 1
ATOM 1048 C CA . ALA A 1 133 ? 3.668 -0.438 0.000 1.00 92.88 133 ALA A CA 1
ATOM 1049 C C . ALA A 1 133 ? 4.294 0.713 -0.815 1.00 92.88 133 ALA A C 1
ATOM 1051 O O . ALA A 1 133 ? 3.566 1.569 -1.339 1.00 92.88 133 ALA A O 1
ATOM 1052 N N . PHE A 1 134 ? 5.626 0.760 -0.907 1.00 89.06 134 PHE A N 1
ATOM 1053 C CA . PHE A 1 134 ? 6.375 1.810 -1.598 1.00 89.06 134 PHE A CA 1
ATOM 1054 C C . PHE A 1 134 ? 6.033 1.900 -3.098 1.00 89.06 134 PHE A C 1
ATOM 1056 O O . PHE A 1 134 ? 5.856 0.892 -3.782 1.00 89.06 134 PHE A O 1
ATOM 1063 N N . ILE A 1 135 ? 5.973 3.130 -3.629 1.00 85.12 135 ILE A N 1
ATOM 1064 C CA . ILE A 1 135 ? 5.820 3.397 -5.067 1.00 85.12 135 ILE A CA 1
ATOM 1065 C C . ILE A 1 135 ? 6.954 4.347 -5.500 1.00 85.12 135 ILE A C 1
ATOM 1067 O O . ILE A 1 135 ? 6.998 5.456 -4.972 1.00 85.12 135 ILE A O 1
ATOM 1071 N N . PRO A 1 136 ? 7.810 3.986 -6.484 1.00 75.81 136 PRO A N 1
ATOM 1072 C CA . PRO A 1 136 ? 9.071 4.681 -6.820 1.00 75.81 136 PRO A CA 1
ATOM 1073 C C . PRO A 1 136 ? 9.072 6.183 -7.152 1.00 75.81 136 PRO A C 1
ATOM 1075 O O . PRO A 1 136 ? 10.133 6.719 -7.437 1.00 75.81 136 PRO A O 1
ATOM 1078 N N . THR A 1 137 ? 7.931 6.871 -7.153 1.00 77.56 137 THR A N 1
ATOM 1079 C CA . THR A 1 137 ? 7.833 8.327 -7.408 1.00 77.56 137 THR A CA 1
ATOM 1080 C C . THR A 1 137 ? 6.902 9.034 -6.418 1.00 77.56 137 THR A C 1
ATOM 1082 O O . THR A 1 137 ? 6.453 10.162 -6.648 1.00 77.56 137 THR A O 1
ATOM 1085 N N . TRP A 1 138 ? 6.502 8.328 -5.365 1.00 84.06 138 TRP A N 1
ATOM 1086 C CA . TRP A 1 138 ? 5.639 8.847 -4.324 1.00 84.06 138 TRP A CA 1
ATOM 1087 C C . TRP A 1 138 ? 6.364 8.718 -2.997 1.00 84.06 138 TRP A C 1
ATOM 1089 O O . TRP A 1 138 ? 6.785 7.632 -2.605 1.00 84.06 138 TRP A O 1
ATOM 1099 N N . GLN A 1 139 ? 6.427 9.816 -2.259 1.00 89.56 139 GLN A N 1
ATOM 1100 C CA . GLN A 1 139 ? 6.770 9.757 -0.854 1.00 89.56 139 GLN A CA 1
ATOM 1101 C C . GLN A 1 139 ? 5.579 9.165 -0.100 1.00 89.56 139 GLN A C 1
ATOM 1103 O O . GLN A 1 139 ? 4.495 9.755 -0.080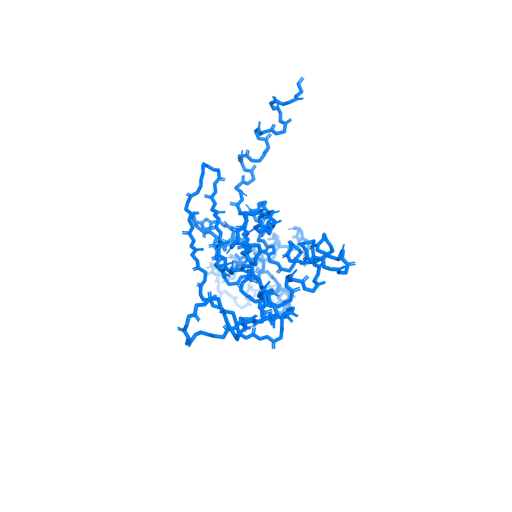 1.00 89.56 139 GLN A O 1
ATOM 1108 N N . LEU A 1 140 ? 5.783 7.994 0.498 1.00 93.38 140 LEU A N 1
ATOM 1109 C CA . LEU A 1 140 ? 4.792 7.327 1.327 1.00 93.38 140 LEU A CA 1
ATOM 1110 C C . LEU A 1 140 ? 4.999 7.693 2.801 1.00 93.38 140 LEU A C 1
ATOM 1112 O O . LEU A 1 140 ? 6.116 7.675 3.311 1.00 93.38 140 LEU A O 1
ATOM 1116 N N . THR A 1 141 ? 3.905 7.998 3.486 1.00 95.00 141 THR A N 1
ATOM 1117 C CA . THR A 1 141 ? 3.825 7.989 4.949 1.00 95.00 141 THR A CA 1
ATOM 1118 C C . THR A 1 141 ? 2.589 7.213 5.364 1.00 95.00 141 THR A C 1
ATOM 1120 O O . THR A 1 141 ? 1.511 7.430 4.801 1.00 95.00 141 THR A O 1
ATOM 1123 N N . VAL A 1 142 ? 2.725 6.323 6.341 1.00 96.38 142 VAL A N 1
ATOM 1124 C CA . VAL A 1 142 ? 1.604 5.543 6.870 1.00 96.38 142 VAL A CA 1
ATOM 1125 C C . VAL A 1 142 ? 1.208 6.075 8.244 1.00 96.38 142 VAL A C 1
ATOM 1127 O O . VAL A 1 142 ? 2.032 6.277 9.132 1.00 96.38 142 VAL A O 1
ATOM 1130 N N . GLU A 1 143 ? -0.085 6.323 8.428 1.00 94.81 143 GLU A N 1
ATOM 1131 C CA . GLU A 1 143 ? -0.656 6.793 9.686 1.00 94.81 143 GLU A CA 1
ATOM 1132 C C . GLU A 1 143 ? -1.746 5.831 10.166 1.00 94.81 143 GLU A C 1
ATOM 1134 O O . GLU A 1 143 ? -2.541 5.316 9.379 1.00 94.81 143 GLU A O 1
ATOM 1139 N N . VAL A 1 144 ? -1.822 5.648 11.483 1.00 94.38 144 VAL A N 1
ATOM 1140 C CA . VAL A 1 144 ? -2.921 4.941 12.148 1.00 94.38 144 VAL A CA 1
ATOM 1141 C C . VAL A 1 144 ? -3.824 5.973 12.820 1.00 94.38 144 VAL A C 1
ATOM 1143 O O . VAL A 1 144 ? -3.337 6.949 13.403 1.00 94.38 144 VAL A O 1
ATOM 1146 N N . GLY A 1 145 ? -5.139 5.778 12.745 1.00 92.75 145 GLY A N 1
ATOM 1147 C CA . GLY A 1 145 ? -6.128 6.673 13.334 1.00 92.75 145 GLY A CA 1
ATOM 1148 C C . GLY A 1 145 ? -5.894 6.883 14.832 1.00 92.75 145 GLY A C 1
ATOM 1149 O O . GLY A 1 145 ? -5.513 5.974 15.556 1.00 92.75 145 GLY A O 1
ATOM 1150 N N . LYS A 1 146 ? -6.087 8.108 15.322 1.00 90.25 146 LYS A N 1
ATOM 1151 C CA . LYS A 1 146 ? -5.886 8.459 16.748 1.00 90.25 146 LYS A CA 1
ATOM 1152 C C . LYS A 1 146 ? -7.158 8.948 17.430 1.00 90.25 146 LYS A C 1
ATOM 1154 O O . LYS A 1 146 ? -7.131 9.347 18.587 1.00 90.25 146 LYS A O 1
ATOM 1159 N N . ARG A 1 147 ? -8.255 9.031 16.678 1.00 89.25 147 ARG A N 1
ATOM 1160 C CA . ARG A 1 147 ? -9.535 9.515 17.191 1.00 89.25 147 ARG A CA 1
ATOM 1161 C C . ARG A 1 147 ? -10.294 8.344 17.783 1.00 89.25 147 ARG A C 1
ATOM 1163 O O . ARG A 1 147 ? -10.355 7.292 17.151 1.00 89.25 147 ARG A O 1
ATOM 1170 N N . LYS A 1 148 ? -10.938 8.584 18.926 1.00 82.75 148 LYS A N 1
ATOM 1171 C CA . LYS A 1 148 ? -11.899 7.656 19.523 1.00 82.75 148 LYS A CA 1
ATOM 1172 C C . LYS A 1 148 ? -12.888 7.179 18.449 1.00 82.75 148 LYS A C 1
ATOM 1174 O O . LYS A 1 148 ? -13.378 8.002 17.673 1.00 82.75 148 LYS A O 1
ATOM 1179 N N . ASN A 1 149 ? -13.138 5.873 18.410 1.00 88.06 149 ASN A N 1
ATOM 1180 C CA . ASN A 1 149 ? -13.937 5.140 17.417 1.00 88.06 149 ASN A CA 1
ATOM 1181 C C . ASN A 1 149 ? -13.274 4.895 16.051 1.00 88.06 149 ASN A C 1
ATOM 1183 O O . ASN A 1 149 ? -13.864 4.186 15.250 1.00 88.06 149 ASN A O 1
ATOM 1187 N N . TYR A 1 150 ? -12.080 5.422 15.768 1.00 92.75 150 TYR A N 1
ATOM 1188 C CA . TYR A 1 150 ? -11.395 5.254 14.474 1.00 92.75 150 TYR A CA 1
ATOM 1189 C C . TYR A 1 150 ? -9.942 4.794 14.630 1.00 92.75 150 TYR A C 1
ATOM 1191 O O . TYR A 1 150 ? -9.117 4.980 13.734 1.00 92.75 150 TYR A O 1
ATOM 1199 N N . GLU A 1 151 ? -9.580 4.235 15.784 1.00 93.62 151 GLU A N 1
ATOM 1200 C CA . GLU A 1 151 ? -8.186 3.885 16.077 1.00 93.62 151 GLU A CA 1
ATOM 1201 C C . GLU A 1 151 ? -7.669 2.700 15.264 1.00 93.62 151 GLU A C 1
ATOM 1203 O O . GLU A 1 151 ? -6.452 2.562 15.133 1.00 93.62 151 GLU A O 1
ATOM 1208 N N . GLY A 1 152 ? -8.574 1.900 14.694 1.00 92.69 152 GLY A N 1
ATOM 1209 C CA . GLY A 1 152 ? -8.275 0.841 13.736 1.00 92.69 152 GLY A CA 1
ATOM 1210 C C . GLY A 1 152 ? -8.147 1.319 12.288 1.00 92.69 152 GLY A C 1
ATOM 1211 O O . GLY A 1 152 ? -7.909 0.500 11.413 1.00 92.69 152 GLY A O 1
ATOM 1212 N N . THR A 1 153 ? -8.309 2.609 11.983 1.00 95.94 153 THR A N 1
ATOM 1213 C CA . THR A 1 153 ? -8.177 3.113 10.603 1.00 95.94 153 THR A CA 1
ATOM 1214 C C . THR A 1 153 ? -6.705 3.223 10.190 1.00 95.94 153 THR A C 1
ATOM 1216 O O . THR A 1 153 ? -5.908 3.801 10.928 1.00 95.94 153 THR A O 1
ATOM 1219 N N . LEU A 1 154 ? -6.357 2.765 8.982 1.00 96.81 154 LEU A N 1
ATOM 1220 C CA . LEU A 1 154 ? -5.032 2.952 8.369 1.00 96.81 154 LEU A CA 1
ATOM 1221 C C . LEU A 1 154 ? -5.090 3.921 7.190 1.00 96.81 154 LEU A C 1
ATOM 1223 O O . LEU A 1 154 ? -6.029 3.907 6.392 1.00 96.81 154 LEU A O 1
ATOM 1227 N N . ILE A 1 155 ? -4.074 4.773 7.077 1.00 96.75 155 ILE A N 1
ATOM 1228 C CA . ILE A 1 155 ? -4.004 5.843 6.083 1.00 96.75 155 ILE A CA 1
ATOM 1229 C C . ILE A 1 155 ? -2.631 5.807 5.413 1.00 96.75 155 ILE A C 1
ATOM 1231 O O . ILE A 1 155 ? -1.627 6.134 6.035 1.0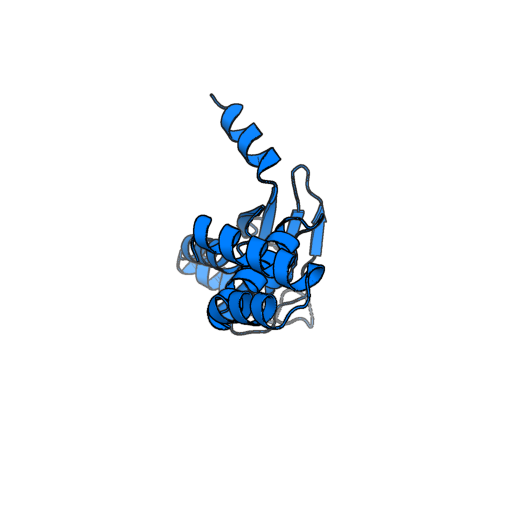0 96.75 155 ILE A O 1
ATOM 1235 N N . PHE A 1 156 ? -2.597 5.474 4.127 1.00 96.88 156 PHE A N 1
ATOM 1236 C CA . PHE A 1 156 ? -1.399 5.524 3.292 1.00 96.88 156 PHE A CA 1
ATOM 1237 C C . PHE A 1 156 ? -1.412 6.838 2.525 1.00 96.88 156 PHE A C 1
ATOM 1239 O O . PHE A 1 156 ? -2.264 7.069 1.663 1.00 96.88 156 PHE A O 1
ATOM 1246 N N . ARG A 1 157 ? -0.491 7.734 2.860 1.00 95.19 157 ARG A N 1
ATOM 1247 C CA . ARG A 1 157 ? -0.383 9.052 2.244 1.00 95.19 157 ARG A CA 1
ATOM 1248 C C . ARG A 1 157 ? 0.725 9.024 1.216 1.00 95.19 157 ARG A C 1
ATOM 1250 O O . ARG A 1 157 ? 1.888 8.929 1.575 1.00 95.19 157 ARG A O 1
ATOM 1257 N N . TYR A 1 158 ? 0.348 9.159 -0.044 1.00 92.50 158 TYR A N 1
ATOM 1258 C CA . TYR A 1 158 ? 1.274 9.250 -1.159 1.00 92.50 158 TYR A CA 1
ATOM 1259 C C . TYR A 1 158 ? 1.363 10.712 -1.598 1.00 92.50 158 TYR A C 1
ATOM 1261 O O . TYR A 1 158 ? 0.397 11.276 -2.121 1.00 92.50 158 TYR A O 1
ATOM 1269 N N . ILE A 1 159 ? 2.516 11.334 -1.371 1.00 89.56 159 ILE A N 1
ATOM 1270 C CA . ILE A 1 159 ? 2.840 12.715 -1.752 1.00 89.56 159 ILE A CA 1
ATOM 1271 C C . ILE A 1 159 ? 3.772 12.679 -2.965 1.00 89.56 159 ILE A C 1
ATOM 1273 O O . ILE A 1 159 ? 4.661 11.836 -3.036 1.00 89.56 159 ILE A O 1
ATOM 1277 N N . ARG A 1 160 ? 3.575 13.568 -3.943 1.00 76.75 160 ARG A N 1
ATOM 1278 C CA . ARG A 1 160 ? 4.507 13.666 -5.080 1.00 76.75 160 ARG A CA 1
ATOM 1279 C C . ARG A 1 160 ? 5.820 14.304 -4.637 1.00 76.75 160 ARG A C 1
ATOM 1281 O O . ARG A 1 160 ? 5.787 15.322 -3.946 1.00 76.75 160 ARG A O 1
ATOM 1288 N N . GLU A 1 161 ? 6.944 13.743 -5.074 1.00 66.25 161 GLU A N 1
ATOM 1289 C CA . GLU A 1 161 ? 8.288 14.228 -4.723 1.00 66.25 161 GLU A CA 1
ATOM 1290 C C . GLU A 1 161 ? 8.473 15.729 -5.017 1.00 66.25 161 GLU A C 1
ATOM 1292 O O . GLU A 1 161 ? 9.022 16.451 -4.184 1.00 66.25 161 GLU A O 1
ATOM 1297 N N . ASP A 1 162 ? 7.886 16.237 -6.106 1.00 61.59 162 ASP A N 1
ATOM 1298 C CA . ASP A 1 162 ? 7.904 17.658 -6.488 1.00 61.59 162 ASP A CA 1
ATOM 1299 C C . ASP A 1 162 ? 7.399 18.592 -5.366 1.00 61.59 162 ASP A C 1
ATOM 1301 O O . ASP A 1 162 ? 7.904 19.700 -5.196 1.00 61.59 162 ASP A O 1
ATOM 1305 N N . HIS A 1 163 ? 6.407 18.147 -4.583 1.00 53.09 163 HIS A N 1
ATOM 1306 C CA . HIS A 1 163 ? 5.822 18.900 -3.465 1.00 53.09 163 HIS A CA 1
ATOM 1307 C C . HIS A 1 163 ? 6.502 18.618 -2.117 1.00 53.09 163 HIS A C 1
ATOM 1309 O O . HIS A 1 163 ? 6.395 19.433 -1.198 1.00 53.09 163 HIS A O 1
ATOM 1315 N N . ALA A 1 164 ? 7.184 17.478 -1.984 1.00 54.06 164 ALA A N 1
ATOM 1316 C CA . ALA A 1 164 ? 7.912 17.091 -0.777 1.00 54.06 164 ALA A CA 1
ATOM 1317 C C . ALA A 1 164 ? 9.173 17.945 -0.572 1.00 54.06 164 ALA A C 1
ATOM 1319 O O . ALA A 1 164 ? 9.421 18.448 0.526 1.00 54.06 164 ALA A O 1
ATOM 1320 N N . VAL A 1 165 ? 9.923 18.183 -1.654 1.00 50.91 165 VAL A N 1
ATOM 1321 C CA . VAL A 1 165 ? 11.148 19.001 -1.640 1.00 50.91 165 VAL A CA 1
ATOM 1322 C C . VAL A 1 165 ? 10.839 20.463 -1.299 1.00 50.91 165 VAL A C 1
ATOM 1324 O O . VAL A 1 165 ? 11.597 21.110 -0.576 1.00 50.91 165 VAL A O 1
ATOM 1327 N N . THR A 1 166 ? 9.688 20.986 -1.740 1.00 44.81 166 THR A N 1
ATOM 1328 C CA . THR A 1 166 ? 9.292 22.371 -1.439 1.00 44.81 166 THR A CA 1
ATOM 1329 C C . THR A 1 166 ? 9.042 22.597 0.055 1.00 44.81 166 THR A C 1
ATOM 1331 O O . THR A 1 166 ? 9.318 23.685 0.546 1.00 44.81 166 THR A O 1
ATOM 1334 N N . GLN A 1 167 ? 8.549 21.592 0.794 1.00 46.16 167 GLN A N 1
ATOM 1335 C CA . GLN A 1 167 ? 8.287 21.741 2.230 1.00 46.16 167 GLN A CA 1
ATOM 1336 C C . GLN A 1 167 ? 9.559 21.700 3.080 1.00 46.16 167 GLN A C 1
ATOM 1338 O O . GLN A 1 167 ? 9.651 22.463 4.039 1.00 46.16 167 GLN A O 1
ATOM 1343 N N . GLN A 1 168 ? 10.553 20.878 2.730 1.00 42.66 168 GLN A N 1
ATOM 1344 C CA . GLN A 1 168 ? 11.824 20.845 3.468 1.00 42.66 168 GLN A CA 1
ATOM 1345 C C . GLN A 1 168 ? 12.623 22.148 3.323 1.00 42.66 168 GLN A C 1
ATOM 1347 O O . GLN A 1 168 ? 13.284 22.564 4.269 1.00 42.66 168 GLN A O 1
ATOM 1352 N N . LEU A 1 169 ? 12.510 22.830 2.180 1.00 41.97 169 LEU A N 1
ATOM 1353 C CA . LEU A 1 169 ? 13.188 24.107 1.935 1.00 41.97 169 LEU A CA 1
ATOM 1354 C C . LEU A 1 169 ? 12.480 25.322 2.557 1.00 41.97 169 LEU A C 1
ATOM 1356 O O . LEU A 1 169 ? 13.062 26.397 2.597 1.00 41.97 169 LEU A O 1
ATOM 1360 N N . SER A 1 170 ? 11.245 25.175 3.046 1.00 38.06 170 SER A N 1
ATOM 1361 C CA . SER A 1 170 ? 10.492 26.262 3.698 1.00 38.06 170 SER A CA 1
ATOM 1362 C C . SER A 1 170 ? 10.634 26.313 5.230 1.00 38.06 170 SER A C 1
ATOM 1364 O O . SER A 1 170 ? 9.970 27.126 5.869 1.00 38.06 170 SER A O 1
ATOM 1366 N N . PHE A 1 171 ? 11.480 25.458 5.817 1.00 40.38 171 PHE A N 1
ATOM 1367 C CA . PHE A 1 171 ? 11.802 25.444 7.256 1.00 40.38 171 PHE A CA 1
ATOM 1368 C C . PHE A 1 171 ? 13.295 25.685 7.558 1.00 40.38 171 PHE A C 1
ATOM 1370 O O . PHE A 1 171 ? 13.742 25.417 8.674 1.00 40.38 171 PHE A O 1
ATOM 1377 N N . LEU A 1 172 ? 14.051 26.196 6.585 1.00 35.75 172 LEU A N 1
ATOM 1378 C CA . LEU A 1 172 ? 15.408 26.730 6.751 1.00 35.75 172 LEU A CA 1
ATOM 1379 C C . LEU A 1 172 ? 15.394 28.229 6.442 1.00 35.75 172 LEU A C 1
ATOM 1381 O O . LEU A 1 172 ? 16.158 28.956 7.111 1.00 35.75 172 LEU A O 1
#

pLDDT: mean 85.93, std 13.29, range [35.75, 96.88]

Sequence (172 aa):
MNTEQLKLLRDNAKLADLDRSWASLQRFLALVNPADIMAICDELLALRAGNSKTPSIRPSKQALEHILQAEVAVPSCDKIKNGYAIRYAGFTYDESKEGPEDGALWTAQERYIHQLRESGELPTFIKQLEQEAFIPTWQLTVEVGKRKNYEGTLIFRYIREDHAVTQQLSFL

Foldseek 3Di:
DDPVLVVLLVVLVVCCVVVVDPVSVVSNVVSDDPVVVVVVVVVVVLVVCLPDLAHDCVQLQVLCCVVLVDHADQWDWAADPFHIKTKRFAWQDDPVDQDLDPPDHHDSLNVVLNVCVVVVVNVVSQVSSLVRSDRVFWRWGK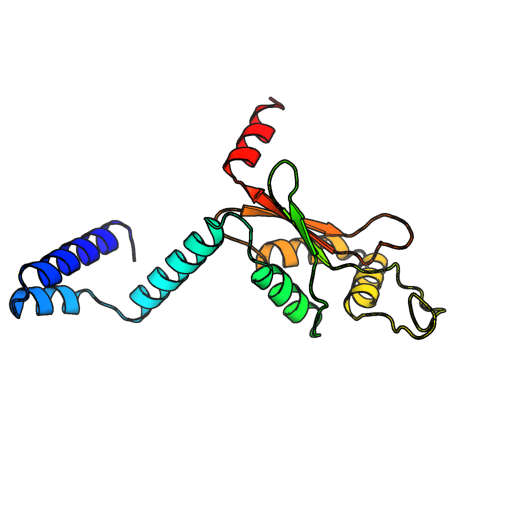DADDDHTGRSMIIIGTGGPVVVVVVVVVVD

Organism: NCBI:txid106147

Secondary structure (DSSP, 8-state):
--HHHHHHHHHHHHHHHHH--HHHHHHHHTT--HHHHHHHHHHHHHHHHHTSSS--SHHHHHHHHHHHTS--PPPEEEEETTEEEEEE--PPP-TTSSSSSTT----HHHHHHHHHHHHT-HHHHHHHHHHHT-BTTEEEEEEE--STT-TT-EEEEEEEHHHHHHHHTT--